Protein AF-U1PUY8-F1 (afdb_monomer_lite)

pLDDT: mean 84.86, std 15.01, range [29.58, 96.44]

Radius of gyration: 12.3 Å; chains: 1; bounding box: 28×29×32 Å

Sequence (88 aa):
MSDILGAITGTATYEKVEIEVQNSRYKITGEHQGSEVVYKVPHGCLQIEDMHVELAEESIITLTAPAETFIWIDRIEDTLNITRENPT

Secondary structure (DSSP, 8-state):
---------S-EEESEEEEEEETTEEEEEEEETTEEEEEEEETTSEEETTEE----TT-EEEEEPPTT--EEEEEETTEEEEESS---

Foldseek 3Di:
DDPPQVPQPWKDWAQKWKWFDDPQWIWIWGHDPNDIDIHIAGQVQEEEQNHRDDDDHGDMDMDGDDPPFTWMWGDDPRHIYIYRDDPD

Structure (mmCIF, N/CA/C/O backbone):
data_AF-U1PUY8-F1
#
_entry.id   AF-U1PUY8-F1
#
loop_
_atom_site.group_PDB
_atom_site.id
_atom_site.type_symbol
_atom_site.label_atom_id
_atom_site.label_alt_id
_atom_site.label_comp_id
_atom_site.label_asym_id
_atom_site.label_entity_id
_atom_site.label_seq_id
_atom_site.pdbx_PDB_ins_code
_atom_site.Cartn_x
_atom_site.Cartn_y
_atom_site.Cartn_z
_atom_site.occupancy
_atom_site.B_iso_or_equiv
_atom_site.auth_seq_id
_atom_site.auth_comp_id
_atom_site.auth_asym_id
_atom_site.auth_atom_id
_atom_site.pdbx_PDB_model_num
ATOM 1 N N . MET A 1 1 ? -4.538 21.258 13.485 1.00 34.31 1 MET A N 1
ATOM 2 C CA . MET A 1 1 ? -3.352 20.431 13.183 1.00 34.31 1 MET A CA 1
ATOM 3 C C . MET A 1 1 ? -3.645 19.826 11.822 1.00 34.31 1 MET A C 1
ATOM 5 O O . MET A 1 1 ? -4.706 19.233 11.704 1.00 34.31 1 MET A O 1
ATOM 9 N N . SER A 1 2 ? -2.866 20.136 10.780 1.00 29.58 2 SER A N 1
ATOM 10 C CA . SER A 1 2 ? -3.204 19.727 9.408 1.00 29.58 2 SER A CA 1
ATOM 11 C C . SER A 1 2 ? -3.131 18.213 9.283 1.00 29.58 2 SER A C 1
ATOM 13 O O . SER A 1 2 ? -2.038 17.657 9.201 1.00 29.58 2 SER A O 1
ATOM 15 N N . ASP A 1 3 ? -4.292 17.565 9.248 1.00 36.06 3 ASP A N 1
ATOM 16 C CA . ASP A 1 3 ? -4.439 16.250 8.645 1.00 36.06 3 ASP A CA 1
ATOM 17 C C . ASP A 1 3 ? -4.129 16.425 7.161 1.00 36.06 3 ASP A C 1
ATOM 19 O O . ASP A 1 3 ? -5.005 16.736 6.354 1.00 36.06 3 ASP A O 1
ATOM 23 N N . ILE A 1 4 ? -2.855 16.293 6.793 1.00 41.84 4 ILE A N 1
ATOM 24 C CA . ILE A 1 4 ? -2.507 16.064 5.398 1.00 41.84 4 ILE A CA 1
ATOM 25 C C . ILE A 1 4 ? -2.998 14.644 5.108 1.00 41.84 4 ILE A C 1
ATOM 27 O O . ILE A 1 4 ? -2.267 13.665 5.214 1.00 41.84 4 ILE A O 1
ATOM 31 N N . LEU A 1 5 ? -4.292 14.542 4.798 1.00 46.88 5 LEU A N 1
ATOM 32 C CA . LEU A 1 5 ? -4.788 13.611 3.803 1.00 46.88 5 LEU A CA 1
ATOM 33 C C . LEU A 1 5 ? -3.896 13.858 2.592 1.00 46.88 5 LEU A C 1
ATOM 35 O O . LEU A 1 5 ? -4.102 14.834 1.871 1.00 46.88 5 LEU A O 1
ATOM 39 N N . GLY A 1 6 ? -2.848 13.049 2.429 1.00 44.47 6 GLY A N 1
ATOM 40 C CA . GLY A 1 6 ? -2.145 12.961 1.163 1.00 44.47 6 GLY A CA 1
ATOM 41 C C . GLY A 1 6 ? -3.211 12.608 0.144 1.00 44.47 6 GLY A C 1
ATOM 42 O O . GLY A 1 6 ? -3.671 11.469 0.094 1.00 44.47 6 GLY A O 1
ATOM 43 N N . ALA A 1 7 ? -3.720 13.622 -0.552 1.00 47.53 7 ALA A N 1
ATOM 44 C CA . ALA A 1 7 ? -4.687 13.446 -1.605 1.00 47.53 7 ALA A CA 1
ATOM 45 C C . ALA A 1 7 ? -3.939 12.672 -2.679 1.00 47.53 7 ALA A C 1
ATOM 47 O O . ALA A 1 7 ? -3.151 13.244 -3.426 1.00 47.53 7 ALA A O 1
ATOM 48 N N . ILE A 1 8 ? -4.112 11.353 -2.689 1.00 55.62 8 ILE A N 1
ATOM 49 C CA . ILE A 1 8 ? -3.752 10.547 -3.842 1.00 55.62 8 ILE A CA 1
ATOM 50 C C . ILE A 1 8 ? -4.661 11.045 -4.962 1.00 55.62 8 ILE A C 1
ATOM 52 O O . ILE A 1 8 ? -5.822 10.657 -5.058 1.00 55.62 8 ILE A O 1
ATOM 56 N N . THR A 1 9 ? -4.168 12.002 -5.737 1.00 56.31 9 THR A N 1
ATOM 57 C CA . THR A 1 9 ? -4.760 12.407 -7.004 1.00 56.31 9 THR A CA 1
ATOM 58 C C . THR A 1 9 ? -4.057 11.589 -8.084 1.00 56.31 9 THR A C 1
ATOM 60 O O . THR A 1 9 ? -3.105 12.074 -8.690 1.00 56.31 9 THR A O 1
ATOM 63 N N . GLY A 1 10 ? -4.485 10.336 -8.266 1.00 72.00 10 GLY A N 1
ATOM 64 C CA . GLY A 1 10 ? -3.968 9.420 -9.291 1.00 72.00 10 GLY A CA 1
ATOM 65 C C . GLY A 1 10 ? -2.942 8.403 -8.788 1.00 72.00 10 GLY A C 1
ATOM 66 O O . GLY A 1 10 ? -2.861 8.121 -7.602 1.00 72.00 10 GLY A O 1
ATOM 67 N N . THR A 1 11 ? -2.163 7.838 -9.701 1.00 86.38 11 THR A N 1
ATOM 68 C CA . THR A 1 11 ? -1.278 6.702 -9.426 1.00 86.38 11 THR A CA 1
ATOM 69 C C . THR A 1 11 ? 0.128 7.157 -9.006 1.00 86.38 11 THR A C 1
ATOM 71 O O . THR A 1 11 ? 0.707 8.046 -9.633 1.00 86.38 11 THR A O 1
ATOM 74 N N . ALA A 1 12 ? 0.704 6.540 -7.970 1.00 89.81 12 ALA A N 1
ATOM 75 C CA . ALA A 1 12 ? 2.063 6.803 -7.482 1.00 89.81 12 ALA A CA 1
ATOM 76 C C . ALA A 1 12 ? 2.917 5.522 -7.424 1.00 89.81 12 ALA A C 1
ATOM 78 O O . ALA A 1 12 ? 2.376 4.425 -7.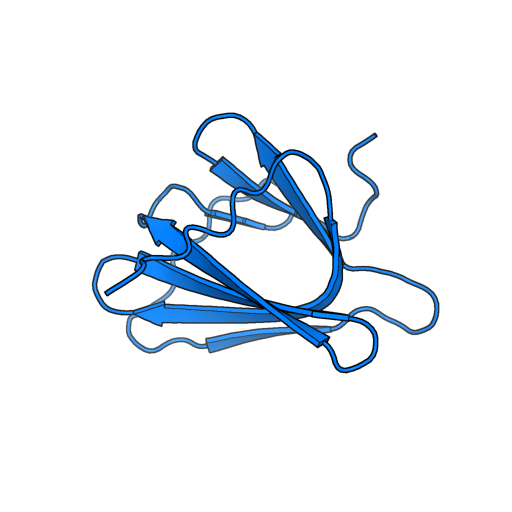310 1.00 89.81 12 ALA A O 1
ATOM 79 N N . THR A 1 13 ? 4.248 5.663 -7.491 1.00 92.81 13 THR A N 1
ATOM 80 C CA . THR A 1 13 ? 5.212 4.545 -7.465 1.00 92.81 13 THR A CA 1
ATOM 81 C C . THR A 1 13 ? 6.115 4.584 -6.241 1.00 92.81 13 THR A C 1
ATOM 83 O O . THR A 1 13 ? 6.545 5.651 -5.805 1.00 92.81 13 THR A O 1
ATOM 86 N N . TYR A 1 14 ? 6.437 3.402 -5.719 1.00 93.75 14 TYR A N 1
ATOM 87 C CA . TYR A 1 14 ? 7.236 3.210 -4.513 1.00 93.75 14 TYR A CA 1
ATOM 88 C C . TYR A 1 14 ? 8.197 2.032 -4.651 1.00 93.75 14 TYR A C 1
ATOM 90 O O . TYR A 1 14 ? 7.920 1.052 -5.338 1.00 93.75 14 TYR A O 1
ATOM 98 N N . GLU A 1 15 ? 9.334 2.122 -3.971 1.00 95.06 15 GLU A N 1
ATOM 99 C CA . GLU A 1 15 ? 10.320 1.040 -3.850 1.00 95.06 15 GLU A CA 1
ATOM 100 C C . GLU A 1 15 ? 9.954 0.109 -2.685 1.00 95.06 15 GLU A C 1
ATOM 102 O O . GLU A 1 15 ? 10.208 -1.098 -2.719 1.00 95.06 15 GLU A O 1
ATOM 107 N N . LYS A 1 16 ? 9.307 0.664 -1.657 1.00 95.50 16 LYS A N 1
ATOM 108 C CA . LYS A 1 16 ? 8.817 -0.062 -0.488 1.00 95.50 16 LYS A CA 1
ATOM 109 C C . LYS A 1 16 ? 7.482 0.521 -0.039 1.00 95.50 16 LYS A C 1
ATOM 111 O O . LYS A 1 16 ? 7.295 1.733 -0.041 1.00 95.50 16 LYS A O 1
ATOM 116 N N . VAL A 1 17 ? 6.563 -0.346 0.367 1.00 96.12 17 VAL A N 1
ATOM 117 C CA . VAL A 1 17 ? 5.289 0.030 0.978 1.00 96.12 17 VAL A CA 1
ATOM 118 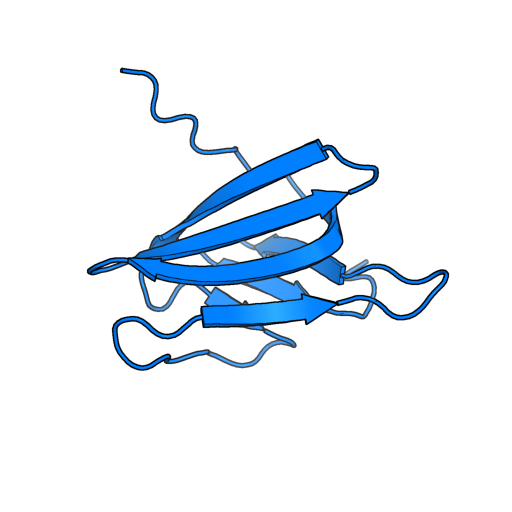C C . VAL A 1 17 ? 5.119 -0.735 2.281 1.00 96.12 17 VAL A C 1
ATOM 120 O O . VAL A 1 17 ? 5.218 -1.958 2.313 1.00 96.12 17 VAL A O 1
ATOM 123 N N . GLU A 1 18 ? 4.862 -0.020 3.365 1.00 96.44 18 GLU A N 1
ATOM 124 C CA . GLU A 1 18 ? 4.556 -0.588 4.673 1.00 96.44 18 GLU A CA 1
ATOM 125 C C . GLU A 1 18 ? 3.095 -0.328 5.026 1.00 96.44 18 GLU A C 1
ATOM 127 O O . GLU A 1 18 ? 2.586 0.763 4.788 1.00 96.44 18 GLU A O 1
ATOM 132 N N . ILE A 1 19 ? 2.409 -1.326 5.570 1.00 95.50 19 ILE A N 1
ATOM 133 C CA . ILE A 1 19 ? 0.991 -1.272 5.916 1.00 95.50 19 ILE A CA 1
ATOM 134 C C . ILE A 1 19 ? 0.860 -1.694 7.372 1.00 95.50 19 ILE A C 1
ATOM 136 O O . ILE A 1 19 ? 1.150 -2.837 7.719 1.00 95.50 19 ILE A O 1
ATOM 140 N N . GLU A 1 20 ? 0.404 -0.777 8.212 1.00 95.06 20 GLU A N 1
ATOM 141 C CA . GLU A 1 20 ? 0.220 -0.979 9.644 1.00 95.06 20 GLU A CA 1
ATOM 142 C C . GLU A 1 20 ? -1.265 -0.864 10.000 1.00 95.06 20 GLU A C 1
ATOM 144 O O . GLU A 1 20 ? -1.961 0.061 9.559 1.00 95.06 20 GLU A O 1
ATOM 149 N N . VAL A 1 21 ? -1.760 -1.761 10.852 1.00 93.00 21 VAL A N 1
ATOM 150 C CA . VAL A 1 21 ? -3.103 -1.626 11.431 1.00 93.00 21 VAL A CA 1
ATOM 151 C C . VAL A 1 21 ? -3.061 -0.631 12.590 1.00 93.00 21 VAL A C 1
ATOM 153 O O . VAL A 1 21 ? -2.380 -0.856 13.585 1.00 93.00 21 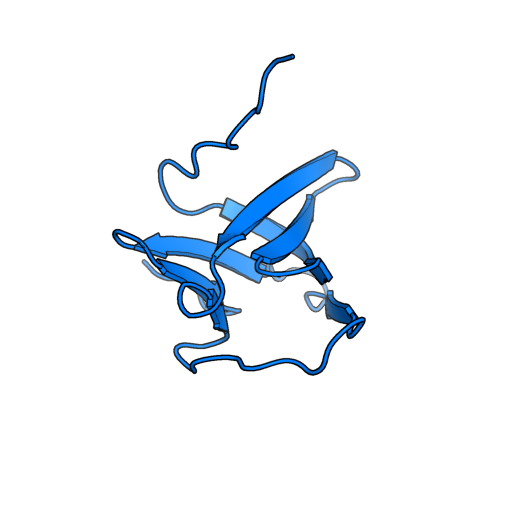VAL A O 1
ATOM 156 N N . GLN A 1 22 ? -3.809 0.470 12.484 1.00 89.62 22 GLN A N 1
ATOM 157 C CA . GLN A 1 22 ? -3.933 1.480 13.538 1.00 89.62 22 GLN A CA 1
ATOM 158 C C . GLN A 1 22 ? -5.400 1.717 13.892 1.00 89.62 22 GLN A C 1
ATOM 160 O O . GLN A 1 22 ? -6.104 2.477 13.219 1.00 89.62 22 GLN A O 1
ATOM 165 N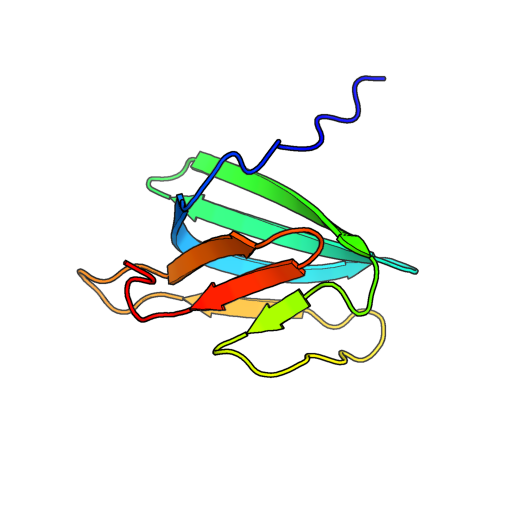 N . ASN A 1 23 ? -5.851 1.118 14.997 1.00 85.31 23 ASN A N 1
ATOM 166 C CA . ASN A 1 23 ? -7.247 1.164 15.436 1.00 85.31 23 ASN A CA 1
ATOM 167 C C . ASN A 1 23 ? -8.186 0.769 14.279 1.00 85.31 23 ASN A C 1
ATOM 169 O O . ASN A 1 23 ? -8.064 -0.323 13.744 1.00 85.31 23 ASN A O 1
ATOM 173 N N . SER A 1 24 ? -9.077 1.667 13.845 1.00 85.31 24 SER A N 1
ATOM 174 C CA . SER A 1 24 ? -10.065 1.438 12.780 1.00 85.31 24 SER A CA 1
ATOM 175 C C . SER A 1 24 ? -9.579 1.803 11.364 1.00 85.31 24 SER A C 1
ATOM 177 O O . SER A 1 24 ? -10.395 2.117 10.489 1.00 85.31 24 SER A O 1
ATOM 179 N N . ARG A 1 25 ? -8.263 1.928 11.154 1.00 91.00 25 ARG A N 1
ATOM 180 C CA . ARG A 1 25 ? -7.662 2.360 9.883 1.00 91.00 25 ARG A CA 1
ATOM 181 C C . ARG A 1 25 ? -6.399 1.568 9.565 1.00 91.00 25 ARG A C 1
ATOM 183 O O . ARG A 1 25 ? -5.737 1.048 10.460 1.00 91.00 25 ARG A O 1
ATOM 190 N N . TYR A 1 26 ? -6.036 1.547 8.290 1.00 92.31 26 TYR A N 1
ATOM 191 C CA . TYR A 1 26 ? -4.697 1.183 7.845 1.00 92.31 26 TYR A CA 1
ATOM 192 C C . TYR A 1 26 ? -3.867 2.451 7.652 1.00 92.31 26 TYR A C 1
ATOM 194 O O . TYR A 1 26 ? -4.327 3.407 7.019 1.00 92.31 26 TYR A O 1
ATOM 202 N N . LYS A 1 27 ? -2.652 2.466 8.203 1.00 93.62 27 LYS A N 1
ATOM 203 C CA . LYS A 1 27 ? -1.614 3.444 7.875 1.00 93.62 27 LYS A CA 1
ATOM 204 C C . LYS A 1 27 ? -0.708 2.807 6.827 1.00 93.62 27 LYS A C 1
ATOM 206 O O . LYS A 1 27 ? -0.141 1.753 7.079 1.00 93.62 27 LYS A O 1
ATOM 211 N N . ILE A 1 28 ? -0.593 3.435 5.666 1.00 93.69 28 ILE A N 1
ATOM 212 C CA . ILE A 1 28 ? 0.203 2.939 4.545 1.00 93.69 28 ILE A CA 1
ATOM 213 C C . ILE A 1 28 ? 1.324 3.940 4.298 1.00 93.69 28 ILE A C 1
ATOM 215 O O . ILE A 1 28 ? 1.046 5.111 4.060 1.00 93.69 28 ILE A O 1
ATOM 219 N N . THR A 1 29 ? 2.570 3.500 4.366 1.00 94.88 29 THR A N 1
ATOM 220 C CA . THR A 1 29 ? 3.756 4.334 4.161 1.00 94.88 29 THR A CA 1
ATOM 221 C C . THR A 1 29 ? 4.451 3.877 2.887 1.00 94.88 29 THR A C 1
ATOM 223 O O . THR A 1 29 ? 4.964 2.763 2.839 1.00 94.88 29 THR A O 1
ATOM 226 N N . GLY A 1 30 ? 4.443 4.711 1.851 1.00 93.94 30 GLY A N 1
ATOM 227 C CA . GLY A 1 30 ? 5.191 4.483 0.619 1.00 93.94 30 GLY A CA 1
ATOM 228 C C . GLY A 1 30 ? 6.532 5.211 0.656 1.00 93.94 30 GLY A C 1
ATOM 229 O O . GLY A 1 30 ? 6.572 6.411 0.921 1.00 93.94 30 GLY A O 1
ATOM 230 N N . GLU A 1 31 ? 7.616 4.497 0.370 1.00 94.31 31 GLU A N 1
ATOM 231 C CA . GLU A 1 31 ? 8.985 5.014 0.307 1.00 94.31 31 GLU A CA 1
ATOM 232 C C . GLU A 1 31 ? 9.487 5.010 -1.145 1.00 94.31 31 GLU A C 1
ATOM 234 O O . GLU A 1 31 ? 9.356 4.012 -1.861 1.00 94.31 31 GLU A O 1
ATOM 239 N N . HIS A 1 32 ? 10.044 6.133 -1.592 1.00 90.94 32 HIS A N 1
ATOM 240 C CA . HIS A 1 32 ? 10.647 6.286 -2.914 1.00 90.94 32 HIS A CA 1
ATOM 241 C C . HIS A 1 32 ? 11.847 7.232 -2.834 1.00 90.94 32 HIS A C 1
ATOM 243 O O . HIS A 1 32 ? 11.693 8.388 -2.432 1.00 90.94 32 HIS A O 1
ATOM 249 N N . GLN A 1 33 ? 13.042 6.767 -3.217 1.00 88.56 33 GLN A N 1
ATOM 250 C CA . GLN A 1 33 ? 14.272 7.576 -3.240 1.00 88.56 33 GLN A CA 1
ATOM 251 C C . GLN A 1 33 ? 14.561 8.292 -1.903 1.00 88.56 33 GLN A C 1
ATOM 253 O O . GLN A 1 33 ? 14.999 9.444 -1.870 1.00 88.56 33 GLN A O 1
ATOM 258 N N . GLY A 1 34 ? 14.279 7.621 -0.781 1.00 84.88 34 GLY A N 1
ATOM 259 C CA . GLY A 1 34 ? 14.463 8.163 0.571 1.00 84.88 34 GLY A CA 1
ATOM 260 C C . GLY A 1 34 ? 13.429 9.212 1.000 1.00 84.88 34 GLY A C 1
ATOM 261 O O . GLY A 1 34 ? 13.588 9.824 2.056 1.00 84.88 34 GLY A O 1
ATOM 262 N N . SER A 1 35 ? 12.383 9.439 0.201 1.00 87.56 35 SER A N 1
ATOM 263 C CA . SER A 1 35 ? 11.204 10.218 0.588 1.00 87.56 35 SER A CA 1
ATOM 264 C C . SER A 1 35 ? 10.064 9.291 0.991 1.00 87.56 35 SER A C 1
ATOM 266 O O . SER A 1 35 ? 9.848 8.261 0.356 1.00 87.56 35 SER A O 1
ATOM 268 N N . GLU A 1 36 ? 9.304 9.686 2.010 1.00 91.62 36 GLU A N 1
ATOM 269 C CA . GLU A 1 36 ? 8.161 8.923 2.515 1.00 91.62 36 GLU A CA 1
ATOM 270 C C . GLU A 1 36 ? 6.851 9.689 2.322 1.00 91.62 36 GLU A C 1
ATOM 272 O O . GLU A 1 36 ? 6.768 10.899 2.554 1.00 91.62 36 GLU A O 1
ATOM 277 N N . VAL A 1 37 ? 5.800 8.963 1.946 1.00 90.12 37 VAL A N 1
ATOM 278 C CA . VAL A 1 37 ? 4.425 9.460 1.887 1.00 90.12 37 VAL A CA 1
ATOM 279 C C . VAL A 1 37 ? 3.535 8.542 2.710 1.00 90.12 37 VAL A C 1
ATOM 281 O O . VAL A 1 37 ? 3.592 7.324 2.571 1.00 90.12 37 VAL A O 1
ATOM 284 N N . VAL A 1 38 ? 2.695 9.128 3.565 1.00 91.44 38 VAL A N 1
ATOM 285 C CA . VAL A 1 38 ? 1.808 8.378 4.461 1.00 91.44 38 VAL A CA 1
ATOM 286 C C . VAL A 1 38 ? 0.349 8.584 4.075 1.00 91.44 38 VAL A C 1
ATOM 288 O O . VAL A 1 38 ? -0.141 9.712 3.995 1.00 91.44 38 VAL A O 1
ATOM 291 N N . TYR A 1 39 ? -0.368 7.476 3.937 1.00 87.81 39 TYR A N 1
ATOM 292 C CA . TYR A 1 39 ? -1.802 7.405 3.713 1.00 87.81 39 TYR A CA 1
ATOM 293 C C . TYR A 1 39 ? -2.498 6.779 4.912 1.00 87.81 39 TYR A C 1
ATOM 295 O O . TYR A 1 39 ? -1.954 5.915 5.597 1.00 87.81 39 TYR A O 1
ATOM 303 N N . LYS A 1 40 ? -3.728 7.218 5.173 1.00 90.31 40 LYS A N 1
ATOM 304 C CA . LYS A 1 40 ? -4.590 6.628 6.197 1.00 90.31 40 LYS A CA 1
ATOM 305 C C . LYS A 1 40 ? -5.945 6.339 5.581 1.00 90.31 40 LYS A C 1
ATOM 307 O O . LYS A 1 40 ? -6.651 7.279 5.219 1.00 90.31 40 LYS A O 1
ATOM 312 N N . VAL A 1 41 ? -6.307 5.066 5.494 1.00 89.19 41 VAL A N 1
ATOM 313 C CA . VAL A 1 41 ? -7.576 4.624 4.900 1.00 89.19 41 VAL A CA 1
ATOM 314 C C . VAL A 1 41 ? -8.401 3.830 5.912 1.00 89.19 41 VAL A C 1
ATOM 316 O O . VAL A 1 41 ? -7.821 3.160 6.770 1.00 89.19 41 VAL A O 1
ATOM 319 N N . PRO A 1 42 ? -9.742 3.912 5.876 1.00 90.75 42 PRO A N 1
ATOM 320 C CA . PRO A 1 42 ? -10.595 3.031 6.664 1.00 90.75 42 PRO A CA 1
ATOM 321 C C . PRO A 1 42 ? -10.329 1.555 6.361 1.00 90.75 42 PRO A C 1
ATOM 323 O O . PRO A 1 42 ? -9.909 1.195 5.258 1.00 90.75 42 PRO A O 1
ATOM 326 N N . HIS A 1 43 ? -10.622 0.689 7.329 1.00 86.31 43 HIS A N 1
ATOM 327 C CA . HIS A 1 43 ? -10.730 -0.742 7.045 1.00 86.31 43 HIS A CA 1
ATOM 328 C C . HIS A 1 43 ? -11.800 -0.982 5.970 1.00 86.31 43 HIS A C 1
ATOM 330 O O . HIS A 1 43 ? -12.825 -0.304 5.947 1.00 86.31 43 HIS A O 1
ATOM 336 N N . GLY A 1 44 ? -11.540 -1.915 5.054 1.00 86.75 44 GLY A N 1
ATOM 337 C CA . GLY A 1 44 ? -12.405 -2.193 3.899 1.00 86.75 44 GLY A CA 1
ATOM 338 C C . GLY A 1 44 ? -12.098 -1.373 2.639 1.00 86.75 44 GLY A C 1
ATOM 339 O O . GLY A 1 44 ? -12.495 -1.786 1.555 1.00 86.75 44 GLY A O 1
ATOM 340 N N . CYS A 1 45 ? -11.331 -0.285 2.750 1.00 90.06 45 CYS A N 1
ATOM 341 C CA . CYS A 1 45 ? -10.921 0.562 1.620 1.00 90.06 45 CYS A CA 1
ATOM 342 C C . CYS A 1 45 ? -9.519 0.230 1.077 1.00 90.06 45 CYS A C 1
ATOM 344 O O . CYS A 1 45 ? -8.962 1.014 0.315 1.00 90.06 45 CYS A O 1
ATOM 346 N N . LEU A 1 46 ? -8.913 -0.883 1.501 1.00 91.81 46 LEU A N 1
ATOM 347 C CA . LEU A 1 46 ? -7.591 -1.323 1.051 1.00 91.81 46 LEU A CA 1
ATOM 348 C C . LEU A 1 46 ? -7.717 -2.603 0.225 1.00 91.81 46 LEU A C 1
ATOM 350 O O . LEU A 1 46 ? -8.319 -3.581 0.681 1.00 91.81 46 LEU A O 1
ATOM 354 N N . GLN A 1 47 ? -7.088 -2.595 -0.945 1.00 93.31 47 GLN A N 1
ATOM 355 C CA . GLN A 1 47 ? -6.860 -3.773 -1.768 1.00 93.31 47 GLN A CA 1
ATOM 356 C C . GLN A 1 47 ? -5.368 -3.930 -2.070 1.00 93.31 47 GLN A C 1
ATOM 358 O O . GLN A 1 47 ? -4.635 -2.947 -2.185 1.00 93.31 47 GLN A O 1
ATOM 363 N N . ILE A 1 48 ? -4.919 -5.179 -2.157 1.00 92.62 48 ILE A N 1
ATOM 364 C CA . ILE A 1 48 ? -3.568 -5.535 -2.595 1.00 92.62 48 ILE A CA 1
ATOM 365 C C . ILE A 1 48 ? -3.720 -6.552 -3.720 1.00 92.62 48 ILE A C 1
ATOM 367 O O . ILE A 1 48 ? -4.300 -7.614 -3.495 1.00 92.62 48 ILE A O 1
ATOM 371 N N . GLU A 1 49 ? -3.204 -6.230 -4.907 1.00 90.81 49 GLU A N 1
ATOM 372 C CA . GLU A 1 49 ? -3.349 -7.037 -6.128 1.00 90.81 49 GLU A CA 1
ATOM 373 C C . GLU A 1 49 ? -4.831 -7.419 -6.364 1.00 90.81 49 GLU A C 1
ATOM 375 O O . GLU A 1 49 ? -5.171 -8.594 -6.506 1.00 90.81 49 GLU A O 1
ATOM 380 N N . ASP A 1 50 ? -5.731 -6.426 -6.286 1.00 86.88 50 ASP A N 1
ATOM 381 C CA . ASP A 1 50 ? -7.197 -6.553 -6.423 1.00 86.88 50 ASP A CA 1
ATOM 382 C C . ASP A 1 50 ? -7.897 -7.466 -5.395 1.00 86.88 50 ASP A C 1
ATOM 384 O O . ASP A 1 50 ? -9.093 -7.754 -5.495 1.00 86.88 50 ASP A O 1
ATOM 388 N N . MET A 1 51 ? -7.184 -7.905 -4.356 1.00 90.06 51 MET A N 1
ATOM 389 C CA . MET A 1 51 ? -7.750 -8.680 -3.255 1.00 90.06 51 MET A CA 1
ATOM 390 C C . MET A 1 51 ? -8.060 -7.785 -2.060 1.00 90.06 51 MET A C 1
ATOM 392 O O . MET A 1 51 ? -7.245 -6.956 -1.655 1.00 90.06 51 MET A O 1
ATOM 396 N N . HIS A 1 52 ? -9.222 -7.995 -1.437 1.00 87.50 52 HIS A N 1
ATOM 397 C CA . HIS A 1 52 ? -9.528 -7.373 -0.151 1.00 87.50 52 HIS A CA 1
ATOM 398 C C . HIS A 1 52 ? -8.624 -7.922 0.947 1.00 87.50 52 HIS A C 1
ATOM 400 O O . HIS A 1 52 ? -8.409 -9.131 1.051 1.00 87.50 52 HIS A O 1
ATOM 406 N N . VAL A 1 53 ? -8.136 -7.016 1.790 1.00 86.19 53 VAL A N 1
ATOM 407 C CA . VAL A 1 53 ? -7.199 -7.354 2.856 1.00 86.19 53 VAL A CA 1
ATOM 408 C C . VAL A 1 53 ? -7.821 -7.090 4.219 1.00 86.19 53 VAL A C 1
ATOM 410 O O . VAL A 1 53 ? -8.234 -5.972 4.541 1.00 86.19 53 VAL A O 1
ATOM 413 N N . GLU A 1 54 ? -7.827 -8.131 5.042 1.00 88.31 54 GLU A N 1
ATOM 414 C CA . GLU A 1 54 ? -8.171 -8.073 6.457 1.00 88.31 54 GLU A CA 1
ATOM 415 C C . GLU A 1 54 ? -6.951 -8.523 7.261 1.00 88.31 54 GLU A C 1
ATOM 417 O O . GLU A 1 54 ? -6.500 -9.664 7.151 1.00 88.31 54 GLU A O 1
ATOM 422 N N . LEU A 1 55 ? -6.368 -7.592 8.014 1.00 88.25 55 LEU A N 1
ATOM 423 C CA . LEU A 1 55 ? -5.192 -7.845 8.840 1.00 88.25 55 LEU A CA 1
ATOM 424 C C . LEU A 1 55 ? -5.595 -7.919 10.308 1.00 88.25 55 LEU A C 1
ATOM 426 O O . LEU A 1 55 ? -6.459 -7.167 10.757 1.00 88.25 55 LEU A O 1
ATOM 430 N N . ALA A 1 56 ? -4.929 -8.790 11.065 1.00 88.88 56 ALA A N 1
ATOM 431 C CA . ALA A 1 56 ? -5.087 -8.820 12.513 1.00 88.88 56 ALA A CA 1
ATOM 432 C C . ALA A 1 56 ? -4.599 -7.502 13.138 1.00 88.88 56 ALA A C 1
ATOM 434 O O . ALA A 1 56 ? -3.715 -6.835 12.591 1.00 88.88 56 ALA A O 1
ATOM 435 N N . GLU A 1 57 ? -5.144 -7.140 14.298 1.00 85.38 57 GLU A N 1
ATOM 436 C CA . GLU A 1 57 ? -4.708 -5.954 15.040 1.00 85.38 57 GLU A CA 1
ATOM 437 C C . GLU A 1 57 ? -3.187 -5.958 15.262 1.00 85.38 57 GLU A C 1
ATOM 439 O O . GLU A 1 57 ? -2.575 -7.013 15.424 1.00 85.38 57 GLU A O 1
ATOM 444 N N . GLU A 1 58 ? -2.575 -4.771 15.205 1.00 85.56 58 GLU A N 1
ATOM 445 C CA . GLU A 1 58 ? -1.123 -4.557 15.350 1.00 85.56 58 GLU A CA 1
ATOM 446 C C . GLU A 1 58 ? -0.240 -5.245 14.288 1.00 85.56 58 GLU A C 1
ATOM 448 O O . GLU A 1 58 ? 0.988 -5.215 14.383 1.00 85.56 58 GLU A O 1
ATOM 453 N N . SER A 1 59 ? -0.830 -5.830 13.239 1.00 90.62 59 SER A N 1
ATOM 454 C CA . SER A 1 59 ? -0.057 -6.409 12.139 1.00 90.62 59 SER A CA 1
ATOM 455 C C . SER A 1 59 ? 0.653 -5.331 11.326 1.00 90.62 59 SER A C 1
ATOM 457 O O . SER A 1 59 ? 0.098 -4.260 11.055 1.00 90.62 59 SER A O 1
ATOM 459 N N . ILE A 1 60 ? 1.861 -5.667 10.874 1.00 93.62 60 ILE A N 1
ATOM 460 C CA . ILE A 1 60 ? 2.646 -4.867 9.937 1.00 93.62 60 ILE A CA 1
ATOM 461 C C . ILE A 1 60 ? 2.987 -5.744 8.736 1.00 93.62 60 ILE A C 1
ATOM 463 O O . ILE A 1 60 ? 3.554 -6.827 8.887 1.00 93.62 60 ILE A O 1
ATOM 467 N N . ILE A 1 61 ? 2.643 -5.273 7.541 1.00 93.81 61 ILE A N 1
ATOM 468 C CA . ILE A 1 61 ? 3.054 -5.877 6.274 1.00 93.81 61 ILE A CA 1
ATOM 469 C C . ILE A 1 61 ? 4.040 -4.945 5.594 1.00 93.81 61 ILE A C 1
ATOM 471 O O . ILE A 1 61 ? 3.780 -3.756 5.446 1.00 93.81 61 ILE A O 1
ATOM 475 N N . THR A 1 62 ? 5.143 -5.505 5.113 1.00 94.75 62 THR A N 1
ATOM 476 C CA . THR A 1 62 ? 6.103 -4.788 4.277 1.00 94.75 62 THR A CA 1
ATOM 477 C C . THR A 1 62 ? 6.145 -5.426 2.897 1.00 94.75 62 THR A C 1
ATOM 479 O O . THR A 1 62 ? 6.428 -6.615 2.752 1.00 94.75 62 THR A O 1
ATOM 482 N N . LEU A 1 63 ? 5.879 -4.620 1.879 1.00 93.69 63 LEU A N 1
ATOM 483 C CA . LEU A 1 63 ? 6.045 -4.953 0.476 1.00 93.69 63 LEU A CA 1
ATOM 484 C C . LEU A 1 63 ? 7.294 -4.233 -0.029 1.00 93.69 63 LEU A C 1
ATOM 486 O O . LEU A 1 63 ? 7.396 -3.015 0.087 1.00 93.69 63 LEU A O 1
ATOM 490 N N . THR A 1 64 ? 8.230 -4.974 -0.612 1.00 94.56 64 THR A N 1
ATOM 491 C CA . THR A 1 64 ? 9.434 -4.405 -1.230 1.00 94.56 64 THR A CA 1
ATOM 492 C C . THR A 1 64 ? 9.444 -4.764 -2.706 1.00 94.56 64 THR A C 1
ATOM 494 O O . THR A 1 64 ? 9.226 -5.926 -3.065 1.00 94.56 64 THR A O 1
ATOM 497 N N . ALA A 1 65 ? 9.675 -3.772 -3.558 1.00 91.00 65 ALA A N 1
ATOM 498 C CA . ALA A 1 65 ? 9.830 -3.985 -4.983 1.00 91.00 65 ALA A CA 1
ATOM 499 C C . ALA A 1 65 ? 11.172 -4.693 -5.266 1.00 91.00 65 ALA A C 1
ATOM 501 O O . ALA A 1 65 ? 12.198 -4.336 -4.679 1.00 91.00 65 ALA A O 1
ATOM 502 N N . PRO A 1 66 ? 11.202 -5.697 -6.158 1.00 88.25 66 PRO A N 1
ATOM 503 C CA . PRO A 1 66 ? 12.446 -6.167 -6.761 1.00 88.25 66 PRO A CA 1
ATOM 504 C C . PRO A 1 66 ? 13.235 -5.023 -7.422 1.00 88.25 66 PRO A C 1
ATOM 506 O O . PRO A 1 66 ? 12.658 -4.010 -7.820 1.00 88.25 66 PRO A O 1
ATOM 509 N N . ALA A 1 67 ? 14.551 -5.198 -7.584 1.00 83.56 67 ALA A N 1
ATOM 510 C CA . ALA A 1 67 ? 15.398 -4.207 -8.252 1.00 83.56 67 ALA A CA 1
ATOM 511 C C . ALA A 1 67 ? 14.832 -3.820 -9.632 1.00 83.56 67 ALA A C 1
ATOM 513 O O . ALA A 1 67 ? 14.388 -4.690 -10.378 1.00 83.56 67 ALA A O 1
ATOM 514 N N . GLU A 1 68 ? 14.860 -2.521 -9.949 1.00 81.62 68 GLU A N 1
ATOM 515 C CA . GLU A 1 68 ? 14.358 -1.949 -11.214 1.00 81.62 68 GLU A CA 1
ATOM 516 C C . GLU A 1 68 ? 12.836 -2.084 -11.440 1.00 81.62 68 GLU A C 1
ATOM 518 O O . GLU A 1 68 ? 12.352 -1.874 -12.551 1.00 81.62 68 GLU A O 1
ATOM 523 N N . THR A 1 69 ? 12.060 -2.389 -10.393 1.00 89.44 69 THR A N 1
ATOM 524 C CA . THR A 1 69 ? 10.586 -2.405 -10.431 1.00 89.44 69 THR A CA 1
ATOM 525 C C . THR A 1 69 ? 9.990 -1.490 -9.363 1.00 89.44 69 THR A C 1
ATOM 527 O O . THR A 1 69 ? 10.704 -1.001 -8.487 1.00 89.44 69 THR A O 1
ATOM 530 N N . PHE A 1 70 ? 8.678 -1.259 -9.429 1.00 93.12 70 PHE A N 1
ATOM 531 C CA . PHE A 1 70 ? 7.958 -0.415 -8.479 1.00 93.12 70 PHE A CA 1
ATOM 532 C C . PHE A 1 70 ? 6.694 -1.104 -7.974 1.00 93.12 70 PHE A C 1
ATOM 534 O O . PHE A 1 70 ? 6.086 -1.914 -8.670 1.00 93.12 70 PHE A O 1
ATOM 541 N N . ILE A 1 71 ? 6.294 -0.737 -6.763 1.00 94.62 71 ILE A N 1
ATOM 542 C CA . ILE A 1 71 ? 4.951 -0.954 -6.242 1.00 94.62 71 ILE A CA 1
ATOM 543 C C . ILE A 1 71 ? 4.137 0.287 -6.584 1.00 94.62 71 ILE A C 1
ATOM 545 O O . ILE A 1 71 ? 4.546 1.411 -6.289 1.00 94.62 71 ILE A O 1
ATOM 549 N N . TRP A 1 72 ? 2.990 0.080 -7.203 1.00 93.75 72 TRP A N 1
ATOM 550 C CA . TRP A 1 72 ? 2.047 1.123 -7.544 1.00 93.75 72 TRP A CA 1
ATOM 551 C C . TRP A 1 72 ? 1.008 1.237 -6.439 1.00 93.75 72 TRP A C 1
ATOM 553 O O . TRP A 1 72 ? 0.516 0.236 -5.921 1.00 93.75 72 TRP A O 1
ATOM 563 N N . ILE A 1 73 ? 0.685 2.470 -6.070 1.00 92.75 73 ILE A N 1
ATOM 564 C CA . ILE A 1 73 ? -0.477 2.782 -5.248 1.00 92.75 73 ILE A CA 1
ATOM 565 C C . ILE A 1 73 ? -1.403 3.634 -6.101 1.00 92.75 73 ILE A C 1
ATOM 567 O O . ILE A 1 73 ? -1.023 4.725 -6.529 1.00 92.75 73 ILE A O 1
ATOM 571 N N . ASP A 1 74 ? -2.612 3.136 -6.324 1.00 91.25 74 ASP A N 1
ATOM 572 C CA . ASP A 1 74 ? -3.651 3.826 -7.073 1.00 91.25 74 ASP A CA 1
ATOM 573 C C . ASP A 1 74 ? -4.878 4.076 -6.201 1.00 91.25 74 ASP A C 1
ATOM 575 O O . ASP A 1 74 ? -5.239 3.257 -5.351 1.00 91.25 74 ASP A O 1
ATOM 579 N N . ARG A 1 75 ? -5.530 5.221 -6.406 1.00 85.12 75 ARG A N 1
ATOM 580 C CA . ARG A 1 75 ? -6.799 5.529 -5.745 1.00 85.12 75 ARG A CA 1
ATOM 581 C C . ARG A 1 75 ? -7.931 5.484 -6.756 1.00 85.12 75 ARG A C 1
ATOM 583 O O . ARG A 1 75 ? -8.064 6.387 -7.580 1.00 85.12 75 ARG A O 1
ATOM 590 N N . ILE A 1 76 ? -8.797 4.492 -6.593 1.00 83.50 76 ILE A N 1
ATOM 591 C CA . ILE A 1 76 ? -10.008 4.305 -7.387 1.00 83.50 76 ILE A CA 1
ATOM 592 C C . ILE A 1 76 ? -11.197 4.569 -6.467 1.00 83.50 76 ILE A C 1
ATOM 594 O O . ILE A 1 76 ? -11.483 3.784 -5.565 1.00 83.50 76 ILE A O 1
ATOM 598 N N . GLU A 1 77 ? -11.870 5.701 -6.677 1.00 83.00 77 GLU A N 1
ATOM 599 C CA . GLU A 1 77 ? -12.972 6.168 -5.824 1.00 83.00 77 GLU A CA 1
ATOM 600 C C . GLU A 1 77 ? -12.556 6.251 -4.333 1.00 83.00 77 GLU A C 1
ATOM 602 O O . GLU A 1 77 ? -11.709 7.074 -3.946 1.00 83.00 77 GLU A O 1
ATOM 607 N N . ASP A 1 78 ? -13.145 5.389 -3.501 1.00 83.19 78 ASP A N 1
ATOM 608 C CA . ASP A 1 7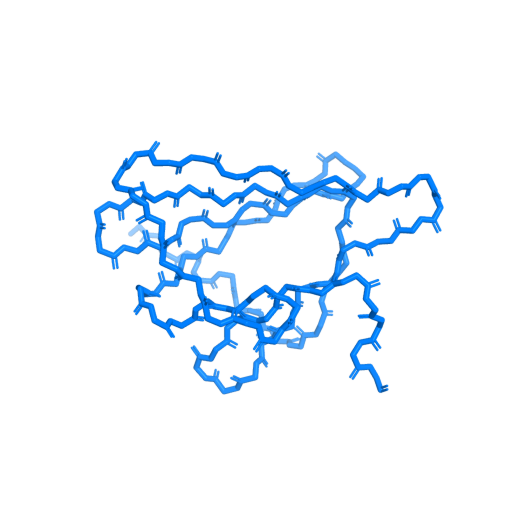8 ? -12.898 5.273 -2.063 1.00 83.19 78 ASP A CA 1
ATOM 609 C C . ASP A 1 78 ? -11.924 4.141 -1.698 1.00 83.19 78 ASP A C 1
ATOM 611 O O . ASP A 1 78 ? -11.596 3.976 -0.521 1.00 83.19 78 ASP A O 1
ATOM 615 N N . THR A 1 79 ? -11.424 3.395 -2.685 1.00 86.81 79 THR A N 1
ATOM 616 C CA . THR A 1 79 ? -10.477 2.293 -2.498 1.00 86.81 79 THR A CA 1
ATOM 617 C C . THR A 1 79 ? -9.058 2.716 -2.865 1.00 86.81 79 THR A C 1
ATOM 619 O O . THR A 1 79 ? -8.816 3.403 -3.858 1.00 86.81 79 THR A O 1
ATOM 622 N N . LEU A 1 80 ? -8.099 2.280 -2.054 1.00 90.12 80 LEU A N 1
ATOM 623 C CA . LEU A 1 80 ? -6.674 2.361 -2.333 1.00 90.12 80 LEU A CA 1
ATOM 624 C C . LEU A 1 80 ? -6.194 0.965 -2.737 1.00 90.12 80 LEU A C 1
ATOM 626 O O . LEU A 1 80 ? -6.258 0.034 -1.931 1.00 90.12 80 LEU A O 1
ATOM 630 N N . ASN A 1 81 ? -5.749 0.829 -3.984 1.00 92.75 81 ASN A N 1
ATOM 631 C CA . ASN A 1 81 ? -5.227 -0.413 -4.542 1.00 92.75 81 ASN A CA 1
ATOM 632 C C . ASN A 1 81 ? -3.698 -0.368 -4.564 1.00 92.75 81 ASN A C 1
ATOM 634 O O . ASN A 1 81 ? -3.110 0.635 -4.970 1.00 92.75 81 ASN A O 1
ATOM 638 N N . ILE A 1 82 ? -3.058 -1.443 -4.114 1.00 94.06 82 ILE A N 1
ATOM 639 C CA . ILE A 1 82 ? -1.603 -1.601 -4.124 1.00 94.06 82 ILE A CA 1
ATOM 640 C C . ILE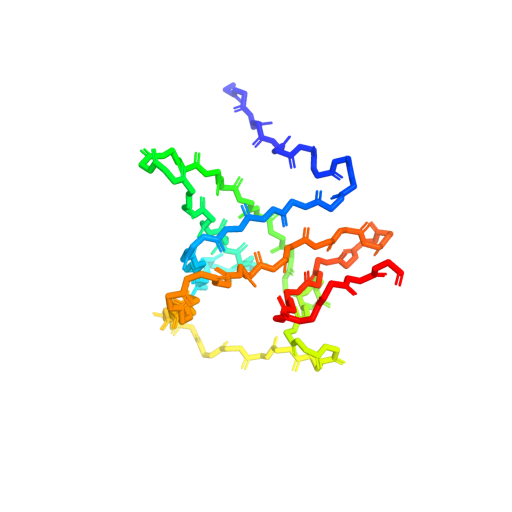 A 1 82 ? -1.260 -2.755 -5.061 1.00 94.06 82 ILE A C 1
ATOM 642 O O . ILE A 1 82 ? -1.620 -3.895 -4.776 1.00 94.06 82 ILE A O 1
ATOM 646 N N . THR A 1 83 ? -0.542 -2.485 -6.147 1.00 93.44 83 THR A N 1
ATOM 647 C CA . THR A 1 83 ? -0.235 -3.482 -7.187 1.00 93.44 83 THR A CA 1
ATOM 648 C C . THR A 1 83 ? 1.242 -3.471 -7.553 1.00 93.44 83 THR A C 1
ATOM 650 O O . THR A 1 83 ? 1.948 -2.482 -7.352 1.00 93.44 83 THR A O 1
ATOM 653 N N . ARG A 1 84 ? 1.751 -4.576 -8.101 1.00 90.56 84 ARG A N 1
ATOM 654 C CA . ARG A 1 84 ? 3.091 -4.594 -8.728 1.00 90.56 84 ARG A CA 1
ATOM 655 C C . ARG A 1 84 ? 3.051 -4.373 -10.236 1.00 90.56 84 ARG A C 1
ATOM 657 O O . ARG A 1 84 ? 4.069 -4.031 -10.834 1.00 90.56 84 ARG A O 1
ATOM 664 N N . GLU A 1 85 ? 1.888 -4.556 -10.845 1.00 86.81 85 GLU A N 1
ATOM 665 C CA . GLU A 1 85 ? 1.654 -4.253 -12.253 1.00 86.81 85 GLU A CA 1
ATOM 666 C C . GLU A 1 85 ? 1.202 -2.799 -12.409 1.00 86.81 85 GLU A C 1
ATOM 668 O O . GLU A 1 85 ? 0.499 -2.263 -11.550 1.00 86.81 85 GLU A O 1
ATOM 673 N N . ASN A 1 86 ? 1.638 -2.152 -13.493 1.00 84.56 86 ASN A N 1
ATOM 674 C CA . ASN A 1 86 ? 1.240 -0.781 -13.797 1.00 84.56 86 ASN A CA 1
ATOM 675 C C . ASN A 1 86 ? -0.272 -0.751 -14.104 1.00 84.56 86 ASN A C 1
ATOM 677 O O . ASN A 1 86 ? -0.677 -1.436 -15.044 1.00 84.56 86 ASN A O 1
ATOM 681 N N . PRO A 1 87 ? -1.092 0.025 -13.370 1.00 77.94 87 PRO A N 1
ATOM 682 C CA . PRO A 1 87 ? -2.551 0.007 -13.516 1.00 77.94 87 PRO A CA 1
ATOM 683 C C . PRO A 1 87 ? -3.097 0.740 -14.764 1.00 77.94 87 PRO A C 1
ATOM 685 O O . PRO A 1 87 ? -4.311 0.897 -14.877 1.00 77.94 87 PRO A O 1
ATOM 688 N N . THR A 1 88 ? -2.236 1.212 -15.682 1.00 65.31 88 THR A N 1
ATOM 689 C CA . THR A 1 88 ? -2.610 1.901 -16.944 1.00 65.31 88 THR A CA 1
ATOM 690 C C . THR A 1 88 ? -3.415 1.065 -17.928 1.00 65.31 88 THR A C 1
ATOM 692 O O . THR A 1 88 ? -2.992 -0.084 -18.184 1.00 65.31 88 THR A O 1
#

Organism: NCBI:txid1238425